Protein AF-A0A7V5L459-F1 (afdb_monomer)

Solvent-accessible surface area (backbone atoms only — not comparable to full-atom values): 5691 Å² total; per-residue (Å²): 143,60,69,70,63,55,52,53,52,52,52,52,51,52,50,51,52,52,51,51,53,52,50,52,52,52,50,54,51,52,52,47,50,53,41,72,71,48,69,69,48,89,86,61,84,72,89,72,81,44,76,46,58,81,87,63,48,70,72,55,49,39,49,54,36,39,76,70,50,73,40,68,40,54,66,56,52,51,50,50,28,57,76,68,69,38,70,89,66,72,75,59,45,77,83

Nearest PDB structures (foldseek):
  4iiw-assembly1_A-5  TM=9.129E-01  e=5.049E-01  Listeria monocytogenes EGD-e
  4iiw-assembly1_B  TM=8.248E-01  e=4.400E-01  Listeria monocytogenes EGD-e
  8yoa-assembly1_A  TM=7.183E-01  e=2.632E+00  Mycobacteroides abscessus

Sequence (95 aa):
MSNEKISKYKIFILGGIILSVLLVIAFLYSEYLTNLYVPTNITDNSPKLITINQGMSIAQLEKTLKENHLISSPFWLKIYLRWNHLDNKLQAGKY

pLDDT: mean 86.71, std 7.37, range [56.81, 97.25]

Secondary structure (DSSP, 8-state):
--HHHHHHHHHHHHHHHHHHHHHHHHHHHHHHHHHHHS-S-SS-------EE-TT--HHHHHHHHHHTTS-S-HHHHHHHHHHTT-TTTPPPEE-

Radius of gyration: 21.67 Å; Cα contacts (8 Å, |Δi|>4): 60; chains: 1; bounding box: 40×31×64 Å

Mean predicted aligned error: 8.0 Å

Structure (mmCIF, N/CA/C/O backbone):
data_AF-A0A7V5L459-F1
#
_entry.id   AF-A0A7V5L459-F1
#
loop_
_atom_site.group_PDB
_atom_site.id
_atom_site.type_symbol
_atom_site.label_atom_id
_atom_site.label_alt_id
_atom_site.label_comp_id
_atom_site.label_asym_id
_atom_site.label_entity_id
_atom_site.label_seq_id
_atom_site.pdbx_PDB_ins_code
_atom_site.Cartn_x
_atom_site.Cartn_y
_atom_site.Cartn_z
_atom_site.occupancy
_atom_site.B_iso_or_equiv
_atom_site.auth_seq_id
_atom_site.auth_comp_id
_atom_site.auth_asym_id
_atom_site.auth_atom_id
_atom_site.pdbx_PDB_model_num
ATOM 1 N N . MET A 1 1 ? 22.098 9.846 -47.649 1.00 56.81 1 MET A N 1
ATOM 2 C CA . MET A 1 1 ? 21.898 8.667 -46.774 1.00 56.81 1 MET A CA 1
ATOM 3 C C . MET A 1 1 ? 21.623 9.156 -45.344 1.00 56.81 1 MET A C 1
ATOM 5 O O . MET A 1 1 ? 22.524 9.121 -44.523 1.00 56.81 1 MET A O 1
ATOM 9 N N . SER A 1 2 ? 20.432 9.702 -45.044 1.00 62.62 2 SER A N 1
ATOM 10 C CA . SER A 1 2 ? 20.168 10.285 -43.704 1.00 62.62 2 SER A CA 1
ATOM 11 C C . SER A 1 2 ? 18.732 10.106 -43.181 1.00 62.62 2 SER A C 1
ATOM 13 O O . SER A 1 2 ? 18.574 9.645 -42.058 1.00 62.62 2 SER A O 1
ATOM 15 N N . ASN A 1 3 ? 17.681 10.360 -43.969 1.00 66.75 3 ASN A N 1
ATOM 16 C CA . ASN A 1 3 ? 16.306 10.395 -43.428 1.00 66.75 3 ASN A CA 1
ATOM 17 C C . ASN A 1 3 ? 15.702 9.028 -43.053 1.00 66.75 3 ASN A C 1
ATOM 19 O O . ASN A 1 3 ? 15.033 8.913 -42.027 1.00 66.75 3 ASN A O 1
ATOM 23 N N . GLU A 1 4 ? 15.967 7.970 -43.824 1.00 72.44 4 GLU A N 1
ATOM 24 C CA . GLU A 1 4 ? 15.371 6.652 -43.558 1.00 72.44 4 GLU A CA 1
ATOM 25 C C . GLU A 1 4 ? 15.915 6.022 -42.260 1.00 72.44 4 GLU A C 1
ATOM 27 O O . GLU A 1 4 ? 15.155 5.486 -41.453 1.00 72.44 4 GLU A O 1
ATOM 32 N N . LYS A 1 5 ? 17.223 6.167 -41.998 1.00 70.31 5 LYS A N 1
ATOM 33 C CA . LYS A 1 5 ? 17.863 5.683 -40.762 1.00 70.31 5 LYS A CA 1
ATOM 34 C C . LYS A 1 5 ? 17.356 6.427 -39.522 1.00 70.31 5 LYS A C 1
ATOM 36 O O . LYS A 1 5 ? 17.097 5.794 -38.501 1.00 70.31 5 LYS A O 1
ATOM 41 N N . ILE A 1 6 ? 17.152 7.744 -39.629 1.00 75.12 6 ILE A N 1
ATOM 42 C CA . ILE A 1 6 ? 16.598 8.571 -38.545 1.00 75.12 6 ILE A CA 1
ATOM 43 C C . ILE A 1 6 ? 15.159 8.140 -38.213 1.00 75.12 6 ILE A C 1
ATOM 45 O O . ILE A 1 6 ? 14.797 8.089 -37.039 1.00 75.12 6 ILE A O 1
ATOM 49 N N . SER A 1 7 ? 14.347 7.772 -39.214 1.00 79.00 7 SER A N 1
ATOM 50 C CA . SER A 1 7 ? 12.971 7.300 -38.986 1.00 79.00 7 SER A CA 1
ATOM 51 C C . SER A 1 7 ? 12.912 5.963 -38.232 1.00 79.00 7 SER A C 1
ATOM 53 O O . SER A 1 7 ? 12.168 5.840 -37.261 1.00 79.00 7 SER A O 1
ATOM 55 N N . LYS A 1 8 ? 13.762 4.994 -38.599 1.00 82.94 8 LYS A N 1
ATOM 56 C CA . LYS A 1 8 ? 13.830 3.681 -37.938 1.00 82.94 8 LYS A CA 1
ATOM 57 C C . LYS A 1 8 ? 14.296 3.815 -36.489 1.00 82.94 8 LYS A C 1
ATOM 59 O O . LYS A 1 8 ? 13.699 3.215 -35.604 1.00 82.94 8 LYS A O 1
ATOM 64 N N . TYR A 1 9 ? 15.296 4.657 -36.228 1.00 86.69 9 TYR A N 1
ATOM 65 C CA . TYR A 1 9 ? 15.788 4.900 -34.869 1.00 86.69 9 TYR A CA 1
ATOM 66 C C . TYR A 1 9 ? 14.716 5.517 -33.957 1.00 86.69 9 TYR A C 1
ATOM 68 O O . TYR A 1 9 ? 14.561 5.094 -32.814 1.00 86.69 9 TYR A O 1
ATOM 76 N N . LYS A 1 10 ? 13.910 6.454 -34.476 1.00 89.00 10 LYS A N 1
ATOM 77 C CA . LYS A 1 10 ? 12.767 7.015 -33.738 1.00 89.00 10 LYS A CA 1
ATOM 78 C C . LYS A 1 10 ? 11.713 5.959 -33.408 1.00 89.00 10 LYS A C 1
ATOM 80 O O . LYS A 1 10 ? 11.214 5.952 -32.290 1.00 89.00 10 LYS A O 1
ATOM 85 N N . ILE A 1 11 ? 11.407 5.057 -34.343 1.00 90.31 11 ILE A N 1
ATOM 86 C CA . ILE A 1 11 ? 10.467 3.948 -34.112 1.00 90.31 11 ILE A CA 1
ATOM 87 C C . ILE A 1 11 ? 11.007 2.992 -33.042 1.00 90.31 11 ILE A C 1
ATOM 89 O O . ILE A 1 11 ? 10.260 2.597 -32.153 1.00 90.31 11 ILE A O 1
ATOM 93 N N . PHE A 1 12 ? 12.304 2.672 -33.072 1.00 92.75 12 PHE A N 1
ATOM 94 C CA . PHE A 1 12 ? 12.941 1.851 -32.038 1.00 92.75 12 PHE A CA 1
ATOM 95 C C . PHE A 1 12 ? 12.900 2.511 -30.656 1.00 92.75 12 PHE A C 1
ATOM 97 O O . PHE A 1 12 ? 12.560 1.845 -29.681 1.00 92.75 12 PHE A O 1
ATOM 104 N N . ILE A 1 13 ? 13.186 3.814 -30.563 1.00 93.50 13 ILE A N 1
ATOM 105 C CA . ILE A 1 13 ? 13.068 4.557 -29.299 1.00 93.50 13 ILE A CA 1
ATOM 106 C C . ILE A 1 13 ? 11.622 4.544 -28.806 1.00 93.50 13 ILE A C 1
ATOM 108 O O . ILE A 1 13 ? 11.377 4.245 -27.641 1.00 93.50 13 ILE A O 1
ATOM 112 N N . LEU A 1 14 ? 10.662 4.844 -29.683 1.00 94.38 14 LEU A N 1
ATOM 113 C CA . LEU A 1 14 ? 9.250 4.890 -29.315 1.00 94.38 14 LEU A CA 1
ATOM 114 C C . LEU A 1 14 ? 8.757 3.516 -28.841 1.00 94.38 14 LEU A C 1
ATOM 116 O O . LEU A 1 14 ? 8.088 3.426 -27.816 1.00 94.38 14 LEU A O 1
ATOM 120 N N . GLY A 1 15 ? 9.154 2.445 -29.532 1.00 95.62 15 GLY A N 1
ATOM 121 C CA . GLY A 1 15 ? 8.876 1.070 -29.121 1.00 95.62 15 GLY A CA 1
ATOM 122 C C . GLY A 1 15 ? 9.490 0.732 -27.762 1.00 95.62 15 GLY A C 1
ATOM 123 O O . GLY A 1 15 ? 8.814 0.149 -26.919 1.00 95.62 15 GLY A O 1
ATOM 124 N N . GLY A 1 16 ? 10.730 1.160 -27.511 1.00 95.88 16 GLY A N 1
ATOM 125 C CA . GLY A 1 16 ? 11.391 0.993 -26.214 1.00 95.88 16 GLY A CA 1
ATOM 126 C C . GLY A 1 16 ? 10.679 1.728 -25.074 1.00 95.88 16 GLY A C 1
ATOM 127 O O . GLY A 1 16 ? 10.522 1.164 -23.994 1.00 95.88 16 GLY A O 1
ATOM 128 N N . ILE A 1 17 ? 10.195 2.950 -25.318 1.00 96.12 17 ILE A N 1
ATOM 129 C CA . ILE A 1 17 ? 9.419 3.730 -24.339 1.00 96.12 17 ILE A CA 1
ATOM 130 C C . ILE A 1 17 ? 8.072 3.060 -24.052 1.00 96.12 17 ILE A C 1
ATOM 132 O O . ILE A 1 17 ? 7.671 2.945 -22.899 1.00 96.12 17 ILE A O 1
ATOM 136 N N . ILE A 1 18 ? 7.365 2.592 -25.080 1.00 96.75 18 ILE A N 1
ATOM 137 C CA . ILE A 1 18 ? 6.086 1.899 -24.885 1.00 96.75 18 ILE A CA 1
ATOM 138 C C . ILE A 1 18 ? 6.304 0.614 -24.081 1.00 96.75 18 ILE A C 1
ATOM 140 O O . ILE A 1 18 ? 5.579 0.359 -23.122 1.00 96.75 18 ILE A O 1
ATOM 144 N N . LEU A 1 19 ? 7.330 -0.167 -24.428 1.00 96.69 19 LEU A N 1
ATOM 145 C CA . LEU A 1 19 ? 7.663 -1.390 -23.705 1.00 96.69 19 LEU A CA 1
ATOM 146 C C . LEU A 1 19 ? 8.017 -1.105 -22.241 1.00 96.69 19 LEU A C 1
ATOM 148 O O . LEU A 1 19 ? 7.545 -1.815 -21.357 1.00 96.69 19 LEU A O 1
ATOM 152 N N . SER A 1 20 ? 8.804 -0.062 -21.963 1.00 96.44 20 SER A N 1
ATOM 153 C CA . SER A 1 20 ? 9.165 0.286 -20.587 1.00 96.44 20 SER A CA 1
ATOM 154 C C . SER A 1 20 ? 7.948 0.711 -19.765 1.00 96.44 20 SER A C 1
ATOM 156 O O . SER A 1 20 ? 7.794 0.257 -18.634 1.00 96.44 20 SER A O 1
ATOM 158 N N . VAL A 1 21 ? 7.033 1.494 -20.344 1.00 97.25 21 VAL A N 1
ATOM 159 C CA . VAL A 1 21 ? 5.765 1.861 -19.698 1.00 97.25 21 VAL A CA 1
ATOM 160 C C . VAL A 1 21 ? 4.922 0.620 -19.401 1.00 97.25 21 VAL A C 1
ATOM 162 O O . VAL A 1 21 ? 4.420 0.480 -18.287 1.00 97.25 21 VAL A O 1
ATOM 165 N N . LEU A 1 22 ? 4.805 -0.313 -20.350 1.00 96.88 22 LEU A N 1
ATOM 166 C CA . LEU A 1 22 ? 4.069 -1.564 -20.142 1.00 96.88 22 LEU A CA 1
ATOM 167 C C . LEU A 1 22 ? 4.675 -2.413 -19.018 1.00 96.88 22 LEU A C 1
ATOM 169 O O . LEU A 1 22 ? 3.933 -2.952 -18.200 1.00 96.88 22 LEU A O 1
ATOM 173 N N . LEU A 1 23 ? 6.006 -2.494 -18.933 1.00 97.12 23 LEU A N 1
ATOM 174 C CA . LEU A 1 23 ? 6.689 -3.214 -17.856 1.00 97.12 23 LEU A CA 1
ATOM 175 C C . LEU A 1 23 ? 6.443 -2.570 -16.488 1.00 97.12 23 LEU A C 1
ATOM 177 O O . LEU A 1 23 ? 6.191 -3.282 -15.518 1.00 97.12 23 LEU A O 1
ATOM 181 N N . VAL A 1 24 ? 6.455 -1.237 -16.407 1.00 96.50 24 VAL A N 1
ATOM 182 C CA . VAL A 1 24 ? 6.126 -0.517 -15.167 1.00 96.50 24 VAL A CA 1
ATOM 183 C C . VAL A 1 24 ? 4.681 -0.786 -14.752 1.00 96.50 24 VAL A C 1
ATOM 185 O O . VAL A 1 24 ? 4.428 -1.078 -13.586 1.00 96.50 24 VAL A O 1
ATOM 188 N N . ILE A 1 25 ? 3.733 -0.746 -15.692 1.00 94.88 25 ILE A N 1
ATOM 189 C CA . ILE A 1 25 ? 2.323 -1.047 -15.409 1.00 94.88 25 ILE A CA 1
ATOM 190 C C . ILE A 1 25 ? 2.167 -2.489 -14.911 1.00 94.88 25 ILE A C 1
ATOM 192 O O . ILE A 1 25 ? 1.510 -2.711 -13.896 1.00 94.88 25 ILE A O 1
ATOM 196 N N . ALA A 1 26 ? 2.793 -3.459 -15.583 1.00 94.31 26 ALA A N 1
ATOM 197 C CA . ALA A 1 26 ? 2.743 -4.864 -15.185 1.00 94.31 26 ALA A CA 1
ATOM 198 C C . ALA A 1 26 ? 3.331 -5.084 -13.781 1.00 94.31 26 ALA A C 1
ATOM 200 O O . ALA A 1 26 ? 2.736 -5.789 -12.966 1.00 94.31 26 ALA A O 1
ATOM 201 N N . PHE A 1 27 ? 4.456 -4.434 -13.472 1.00 93.50 27 PHE A N 1
ATOM 202 C CA . PHE A 1 27 ? 5.075 -4.482 -12.149 1.00 93.50 27 PHE A CA 1
ATOM 203 C C . PHE A 1 27 ? 4.157 -3.900 -11.064 1.00 93.50 27 PHE A C 1
ATOM 205 O O . PHE A 1 27 ? 3.892 -4.561 -10.062 1.00 93.50 27 PHE A O 1
ATOM 212 N N . LEU A 1 28 ? 3.608 -2.700 -11.285 1.00 89.69 28 LEU A N 1
ATOM 213 C CA . LEU A 1 28 ? 2.685 -2.063 -10.340 1.00 89.69 28 LEU A CA 1
ATOM 214 C C . LEU A 1 28 ? 1.416 -2.896 -10.124 1.00 89.69 28 LEU A C 1
ATOM 216 O O . LEU A 1 28 ? 0.920 -2.982 -9.002 1.00 89.69 28 LEU A O 1
ATOM 220 N N . TYR A 1 29 ? 0.902 -3.529 -11.179 1.00 89.19 29 TYR A N 1
ATOM 221 C CA . TYR A 1 29 ? -0.263 -4.403 -11.089 1.00 89.19 29 TYR A CA 1
ATOM 222 C C . TYR A 1 29 ? 0.031 -5.682 -10.292 1.00 89.19 29 TYR A C 1
ATOM 224 O O . TYR A 1 29 ? -0.771 -6.081 -9.448 1.00 89.19 29 TYR A O 1
ATOM 232 N N . SER A 1 30 ? 1.203 -6.290 -10.500 1.00 88.94 30 SER A N 1
ATOM 233 C CA . SER A 1 30 ? 1.658 -7.448 -9.721 1.00 88.94 30 SER A CA 1
ATOM 234 C C . SER A 1 30 ? 1.801 -7.111 -8.234 1.00 88.94 30 SER A C 1
ATOM 236 O O . SER A 1 30 ? 1.327 -7.858 -7.375 1.00 88.94 30 SER A O 1
ATOM 238 N N . GLU A 1 31 ? 2.406 -5.965 -7.919 1.00 87.06 31 GLU A N 1
ATOM 239 C CA . GLU A 1 31 ? 2.535 -5.480 -6.543 1.00 87.06 31 GLU A CA 1
ATOM 240 C C . GLU A 1 31 ? 1.166 -5.229 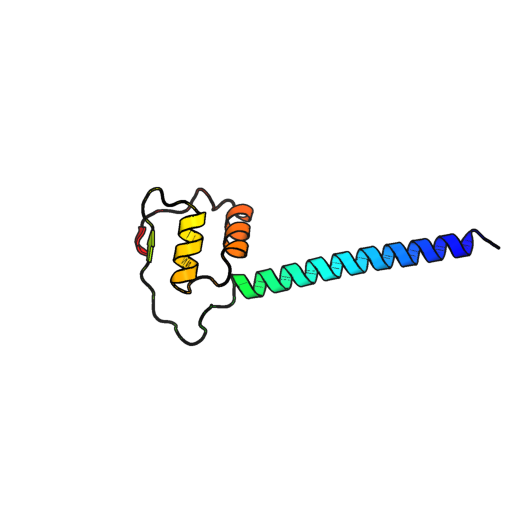-5.900 1.00 87.06 31 GLU A C 1
ATOM 242 O O . GLU A 1 31 ? 0.933 -5.648 -4.766 1.00 87.06 31 GLU A O 1
ATOM 247 N N . TYR A 1 32 ? 0.237 -4.602 -6.625 1.00 83.75 32 TYR A N 1
ATOM 248 C CA . TYR A 1 32 ? -1.124 -4.371 -6.146 1.00 83.75 32 TYR A CA 1
ATOM 249 C C . TYR A 1 32 ? -1.842 -5.680 -5.796 1.00 83.75 32 TYR A C 1
ATOM 251 O O . TYR A 1 32 ? -2.396 -5.803 -4.703 1.00 83.75 32 TYR A O 1
ATOM 259 N N . LEU A 1 33 ? -1.801 -6.674 -6.692 1.00 84.38 33 LEU A N 1
ATOM 260 C CA . LEU A 1 33 ? -2.455 -7.962 -6.463 1.00 84.38 33 LEU A CA 1
ATOM 261 C C . LEU A 1 33 ? -1.869 -8.694 -5.254 1.00 84.38 33 LEU A C 1
ATOM 263 O O . LEU A 1 33 ? -2.613 -9.174 -4.398 1.00 84.38 33 LEU A O 1
ATOM 267 N N . THR A 1 34 ? -0.541 -8.740 -5.170 1.00 82.88 34 THR A N 1
ATOM 268 C CA . THR A 1 34 ? 0.159 -9.477 -4.114 1.00 82.88 34 THR A CA 1
ATOM 269 C C . THR A 1 34 ? -0.099 -8.853 -2.749 1.00 82.88 34 THR A C 1
ATOM 271 O O . THR A 1 34 ? -0.380 -9.553 -1.786 1.00 82.88 34 THR A O 1
ATOM 274 N N . ASN A 1 35 ? -0.062 -7.527 -2.650 1.00 81.94 35 ASN A N 1
ATOM 275 C CA . ASN A 1 35 ? -0.221 -6.871 -1.361 1.00 81.94 35 ASN A CA 1
ATOM 276 C C . ASN A 1 35 ? -1.690 -6.774 -0.909 1.00 81.94 35 ASN A C 1
ATOM 278 O O . ASN A 1 35 ? -1.952 -6.796 0.293 1.00 81.94 35 ASN A O 1
ATOM 282 N N . LEU A 1 36 ? -2.654 -6.644 -1.825 1.00 78.69 36 LEU A N 1
ATOM 283 C CA . LEU A 1 36 ? -4.053 -6.447 -1.433 1.00 78.69 36 LEU A CA 1
ATOM 284 C C . LEU A 1 36 ? -4.811 -7.762 -1.204 1.00 78.69 36 LEU A C 1
ATOM 286 O O . LEU A 1 36 ? -5.641 -7.824 -0.301 1.00 78.69 36 LEU A O 1
ATOM 290 N N . TYR A 1 37 ? -4.547 -8.797 -2.008 1.00 77.88 37 TYR A N 1
ATOM 291 C CA . TYR A 1 37 ? -5.352 -10.026 -1.999 1.00 77.88 37 TYR A CA 1
ATOM 292 C C . TYR A 1 37 ? -4.680 -11.211 -1.314 1.00 77.88 37 TYR A C 1
ATOM 294 O O . TYR A 1 37 ? -5.375 -12.150 -0.926 1.00 77.88 37 TYR A O 1
ATOM 302 N N . VAL A 1 38 ? -3.353 -11.203 -1.163 1.00 78.75 38 VAL A N 1
ATOM 303 C CA . VAL A 1 38 ? -2.665 -12.296 -0.473 1.00 78.75 38 VAL A CA 1
ATOM 304 C C . VAL A 1 38 ? -2.712 -12.031 1.032 1.00 78.75 38 VAL A C 1
ATOM 306 O O . VAL A 1 38 ? -2.270 -10.967 1.479 1.00 78.75 38 VAL A O 1
ATOM 309 N N . PRO A 1 39 ? -3.239 -12.974 1.832 1.00 75.12 39 PRO A N 1
ATOM 310 C CA . PRO A 1 39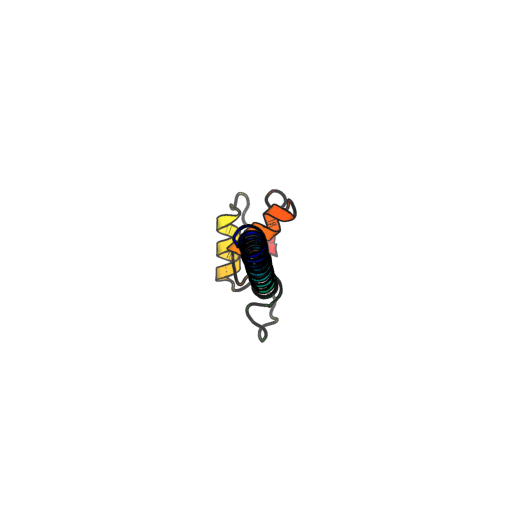 ? -3.259 -12.819 3.274 1.00 75.12 39 PRO A CA 1
ATOM 311 C C . PRO A 1 39 ? -1.831 -12.746 3.817 1.00 75.12 39 PRO A C 1
ATOM 313 O O . PRO A 1 39 ? -0.933 -13.483 3.412 1.00 75.12 39 PRO A O 1
ATOM 316 N N . THR A 1 40 ? -1.643 -11.864 4.789 1.00 79.38 40 THR A N 1
ATOM 317 C CA . THR A 1 40 ? -0.407 -11.683 5.566 1.00 79.38 40 THR A CA 1
ATOM 318 C C . THR A 1 40 ? 0.026 -12.943 6.309 1.00 79.38 40 THR A C 1
ATOM 320 O O . THR A 1 40 ? 1.215 -13.121 6.560 1.00 79.38 40 THR A O 1
ATOM 323 N N . ASN A 1 41 ? -0.925 -13.805 6.673 1.00 77.00 41 ASN A N 1
ATOM 324 C CA . ASN A 1 41 ? -0.663 -15.097 7.283 1.00 77.00 41 ASN A CA 1
ATOM 325 C C . ASN A 1 41 ? -1.579 -16.165 6.670 1.00 77.00 41 ASN A C 1
ATOM 327 O O . ASN A 1 41 ? -2.760 -16.240 6.977 1.00 77.00 41 ASN A O 1
ATOM 331 N N . ILE A 1 42 ? -1.009 -17.004 5.808 1.00 74.25 42 ILE A N 1
ATOM 332 C CA . ILE A 1 42 ? -1.695 -18.125 5.144 1.00 74.25 42 ILE A CA 1
ATOM 333 C C . ILE A 1 42 ? -2.015 -19.299 6.084 1.00 74.25 42 ILE A C 1
ATOM 335 O O . ILE A 1 42 ? -2.786 -20.180 5.715 1.00 74.25 42 ILE A O 1
ATOM 339 N N . THR A 1 43 ? -1.419 -19.333 7.279 1.00 78.12 43 THR A N 1
ATOM 340 C CA . THR A 1 43 ? -1.592 -20.429 8.252 1.00 78.12 43 THR A CA 1
ATOM 341 C C . THR A 1 43 ? -2.550 -20.097 9.393 1.00 78.12 43 THR A C 1
ATOM 343 O O . THR A 1 43 ? -3.056 -21.006 10.045 1.00 78.12 43 THR A O 1
ATOM 346 N N . ASP A 1 44 ? -2.815 -18.811 9.626 1.00 78.81 44 ASP A N 1
ATOM 347 C CA . ASP A 1 44 ? -3.670 -18.330 10.708 1.00 78.81 44 ASP A CA 1
ATOM 348 C C . ASP A 1 44 ? -4.987 -17.788 10.145 1.00 78.81 44 ASP A C 1
ATOM 350 O O . ASP A 1 44 ? -5.059 -16.657 9.668 1.00 78.81 44 ASP A O 1
ATOM 354 N N . ASN A 1 45 ? -6.029 -18.615 10.231 1.00 78.12 45 ASN A N 1
ATOM 355 C CA . ASN A 1 45 ? -7.404 -18.252 9.879 1.00 78.12 45 ASN A CA 1
ATOM 356 C C . ASN A 1 45 ? -8.243 -17.877 11.111 1.00 78.12 45 ASN A C 1
ATOM 358 O O . ASN A 1 45 ? -9.475 -17.875 11.039 1.00 78.12 45 ASN A O 1
ATOM 362 N N . SER A 1 46 ? -7.616 -17.614 12.263 1.00 83.06 46 SER A N 1
ATOM 363 C CA . SER A 1 46 ? -8.365 -17.219 13.451 1.00 83.06 46 SER A CA 1
ATOM 364 C C . SER A 1 46 ? -8.955 -15.809 13.281 1.00 83.06 46 SER A C 1
ATOM 366 O O . SER A 1 46 ? -8.286 -14.904 12.770 1.00 83.06 46 SER A O 1
ATOM 368 N N . PRO A 1 47 ? -10.222 -15.588 13.677 1.00 82.19 47 PRO A N 1
ATOM 369 C CA . PRO A 1 47 ? -10.818 -14.263 13.620 1.00 82.19 47 PRO A CA 1
ATOM 370 C C . PRO A 1 47 ? -10.104 -13.326 14.599 1.00 82.19 47 PRO A C 1
ATOM 372 O O . PRO A 1 47 ? -9.970 -13.628 15.787 1.00 82.19 47 PRO A O 1
ATOM 375 N N . LYS A 1 48 ? -9.672 -12.164 14.103 1.00 84.38 48 LYS A N 1
ATOM 376 C CA . LYS A 1 48 ? -9.055 -11.109 14.912 1.00 84.38 48 LYS A CA 1
ATOM 377 C C . LYS A 1 48 ? -10.052 -9.985 15.135 1.00 84.38 48 LYS A C 1
ATOM 379 O O . LYS A 1 48 ? -10.409 -9.286 14.194 1.00 84.38 48 LYS A O 1
ATOM 384 N N . LEU A 1 49 ? -10.445 -9.806 16.392 1.00 86.56 49 LEU A N 1
ATOM 385 C CA . LEU A 1 49 ? -11.286 -8.691 16.810 1.00 86.56 49 LEU A CA 1
ATOM 386 C C . LEU A 1 49 ? -10.498 -7.382 16.747 1.00 86.56 49 LEU A C 1
ATOM 388 O O . LEU A 1 49 ? -9.470 -7.240 17.413 1.00 86.56 49 LEU A O 1
ATOM 392 N N . ILE A 1 50 ? -11.017 -6.407 16.006 1.00 89.62 50 ILE A N 1
ATOM 393 C CA . ILE A 1 50 ? -10.474 -5.048 15.963 1.00 89.62 50 ILE A CA 1
ATOM 394 C C . ILE A 1 50 ? -11.531 -4.034 16.378 1.00 89.62 50 ILE A C 1
ATOM 396 O O . ILE A 1 50 ? -12.713 -4.160 16.076 1.00 89.62 50 ILE A O 1
ATOM 400 N N . THR A 1 51 ? -11.100 -2.992 17.086 1.00 89.88 51 THR A N 1
ATOM 401 C CA . THR A 1 51 ? -11.972 -1.869 17.445 1.00 89.88 51 THR A CA 1
ATOM 402 C C . THR A 1 51 ? -11.492 -0.616 16.730 1.00 89.88 51 THR A C 1
ATOM 404 O O . THR A 1 51 ? -10.382 -0.143 16.968 1.00 89.88 51 THR A O 1
ATOM 407 N N . ILE A 1 52 ? -12.341 -0.075 15.860 1.00 89.75 52 ILE A N 1
ATOM 408 C CA . ILE A 1 52 ? -12.121 1.199 15.179 1.00 89.75 52 ILE A CA 1
ATOM 409 C C . ILE A 1 52 ? -12.867 2.275 15.962 1.00 89.75 52 ILE A C 1
ATOM 411 O O . ILE A 1 52 ? -14.097 2.282 16.012 1.00 89.75 52 ILE A O 1
ATOM 415 N N . ASN A 1 53 ? -12.116 3.184 16.581 1.00 88.69 53 ASN A N 1
ATOM 416 C CA . ASN A 1 53 ? -12.683 4.272 17.373 1.00 88.69 53 ASN A CA 1
ATOM 417 C C . ASN A 1 53 ? -13.284 5.369 16.482 1.00 88.69 53 ASN A C 1
ATOM 419 O O . ASN A 1 53 ? -12.804 5.630 15.377 1.00 88.69 53 ASN A O 1
ATOM 423 N N . GLN A 1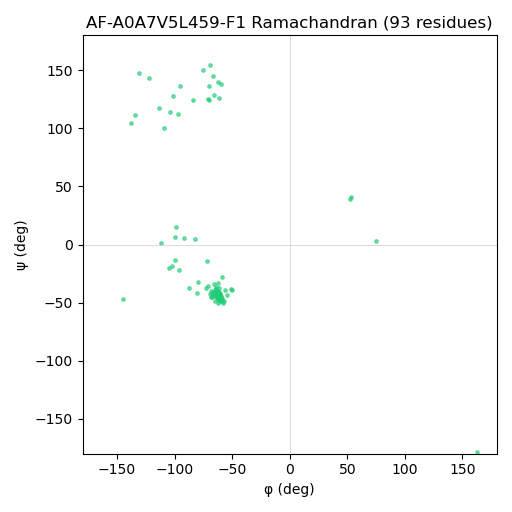 54 ? -14.311 6.055 16.989 1.00 87.94 54 GLN A N 1
ATOM 424 C CA . GLN A 1 54 ? -14.862 7.235 16.322 1.00 87.94 54 GLN A CA 1
ATOM 425 C C . GLN A 1 54 ? -13.793 8.325 16.172 1.00 87.94 54 GLN A C 1
ATOM 427 O O . GLN A 1 54 ? -13.002 8.562 17.082 1.00 87.94 54 GLN A O 1
ATOM 432 N N . GLY A 1 55 ? -13.764 8.975 15.006 1.00 87.38 55 GLY A N 1
ATOM 433 C CA . GLY A 1 55 ? -12.779 10.015 14.690 1.00 87.38 55 GLY A CA 1
ATOM 434 C C . GLY A 1 55 ? -11.372 9.497 14.370 1.00 87.38 55 GLY A C 1
ATOM 435 O O . GLY A 1 55 ? -10.477 10.309 14.138 1.00 87.38 55 GLY A O 1
ATOM 436 N N . MET A 1 56 ? -11.155 8.175 14.330 1.00 88.69 56 MET A N 1
ATOM 437 C CA . MET A 1 56 ? -9.884 7.602 13.886 1.00 88.69 56 MET A CA 1
ATOM 438 C C . MET A 1 56 ? -9.611 7.998 12.430 1.00 88.69 56 MET A C 1
ATOM 440 O O . MET A 1 56 ? -10.430 7.777 11.540 1.00 88.69 56 MET A O 1
ATOM 444 N N . SER A 1 57 ? -8.442 8.585 12.183 1.00 88.94 57 SER A N 1
ATOM 445 C CA . SER A 1 57 ? -8.013 8.921 10.825 1.00 88.94 57 SER A CA 1
ATOM 446 C C . SER A 1 57 ? -7.695 7.663 10.014 1.00 88.94 57 SER A C 1
ATOM 448 O O . SER A 1 57 ? -7.266 6.646 10.560 1.00 88.94 57 SER A O 1
ATOM 450 N N . ILE A 1 58 ? -7.804 7.752 8.687 1.00 87.19 58 ILE A N 1
ATOM 451 C CA . ILE A 1 58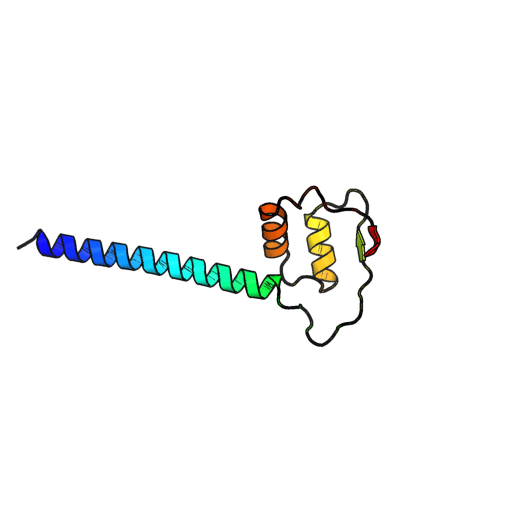 ? -7.450 6.650 7.777 1.00 87.19 58 ILE A CA 1
ATOM 452 C C . ILE A 1 58 ? -6.001 6.188 8.001 1.00 87.19 58 ILE A C 1
ATOM 454 O O . ILE A 1 58 ? -5.730 4.994 8.024 1.00 87.19 58 ILE A O 1
ATOM 458 N N . ALA A 1 59 ? -5.072 7.116 8.251 1.00 88.19 59 ALA A N 1
ATOM 459 C CA . ALA A 1 59 ? -3.676 6.777 8.524 1.00 88.19 59 ALA A CA 1
ATOM 460 C C . ALA A 1 59 ? -3.503 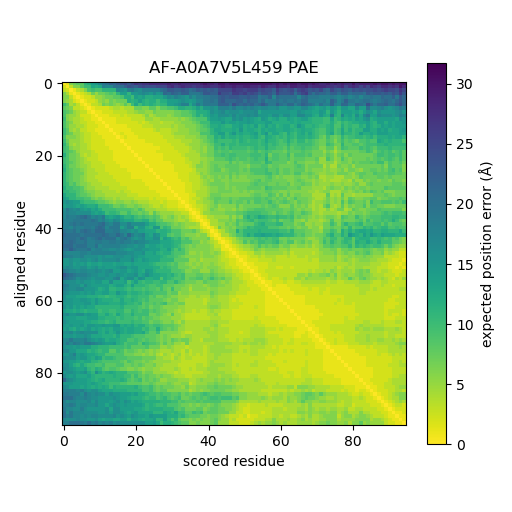5.969 9.826 1.00 88.19 59 ALA A C 1
ATOM 462 O O . ALA A 1 59 ? -2.667 5.068 9.893 1.00 88.19 59 ALA A O 1
ATOM 463 N N . GLN A 1 60 ? -4.292 6.274 10.863 1.00 90.19 60 GLN A N 1
ATOM 464 C CA . GLN A 1 60 ? -4.303 5.493 12.102 1.00 90.19 60 GLN A CA 1
ATOM 465 C C . GLN A 1 60 ? -4.916 4.112 11.873 1.00 90.19 60 GLN A C 1
ATOM 467 O O . GLN A 1 60 ? -4.336 3.127 12.316 1.00 90.19 60 GLN A O 1
ATOM 472 N N . LEU A 1 61 ? -6.020 4.032 11.126 1.00 90.25 61 LEU A N 1
ATOM 473 C CA . LEU A 1 61 ? -6.647 2.765 10.762 1.00 90.25 61 LEU A CA 1
ATOM 474 C C . LEU A 1 61 ? -5.679 1.853 10.000 1.00 90.25 61 LEU A C 1
ATOM 476 O O . LEU A 1 61 ? -5.493 0.700 10.376 1.00 90.25 61 LEU A O 1
ATOM 480 N N . GLU A 1 62 ? -5.034 2.373 8.956 1.00 90.62 62 GLU A N 1
ATOM 481 C CA . GLU A 1 62 ? -4.035 1.649 8.165 1.00 90.62 62 GLU A CA 1
ATOM 482 C C . GLU A 1 62 ? -2.914 1.088 9.054 1.00 90.62 62 GLU A C 1
ATOM 484 O O . GLU A 1 62 ? -2.508 -0.067 8.906 1.00 90.62 62 GLU A O 1
ATOM 489 N N . LYS A 1 63 ? -2.431 1.889 10.011 1.00 90.38 63 LYS A N 1
ATOM 490 C CA . LYS A 1 63 ? -1.409 1.462 10.968 1.00 90.38 63 LYS A CA 1
ATOM 491 C C . LYS A 1 63 ? -1.926 0.351 11.885 1.00 90.38 63 LYS A C 1
ATOM 493 O O . LYS A 1 63 ? -1.264 -0.676 11.997 1.00 90.38 63 LYS A O 1
ATOM 498 N N . THR A 1 64 ? -3.113 0.514 12.469 1.00 89.56 64 THR A N 1
ATOM 499 C CA . THR A 1 64 ? -3.736 -0.494 13.339 1.00 89.56 64 THR A CA 1
ATOM 500 C C . THR A 1 64 ? -3.956 -1.815 12.604 1.00 89.56 64 THR A C 1
ATOM 502 O O . THR A 1 64 ? -3.631 -2.876 13.133 1.00 89.56 64 THR A O 1
ATOM 505 N N . LEU A 1 65 ? -4.447 -1.779 11.365 1.00 89.75 65 LEU A N 1
ATOM 506 C CA . LEU A 1 65 ? -4.637 -2.980 10.552 1.00 89.75 65 LEU A CA 1
ATOM 507 C C . LEU A 1 65 ? -3.305 -3.670 10.230 1.00 89.75 65 LEU A C 1
ATOM 509 O O . LEU A 1 65 ? -3.230 -4.898 10.253 1.00 89.75 65 LEU A O 1
ATOM 513 N N . LYS A 1 66 ? -2.238 -2.904 9.972 1.00 89.31 66 LYS A N 1
ATOM 514 C CA . LYS A 1 66 ? -0.902 -3.465 9.730 1.00 89.31 66 LYS A CA 1
ATOM 515 C C . LYS A 1 66 ? -0.323 -4.118 10.987 1.00 89.31 66 LYS A C 1
ATOM 517 O O . LYS A 1 66 ? 0.203 -5.222 10.903 1.00 89.31 66 LYS A O 1
ATOM 522 N N . GLU A 1 67 ? -0.428 -3.456 12.138 1.00 89.12 67 GLU A N 1
ATOM 523 C CA . GLU A 1 67 ? 0.066 -3.960 13.430 1.00 89.12 67 GLU A CA 1
ATOM 524 C C . GLU A 1 67 ? -0.637 -5.254 13.853 1.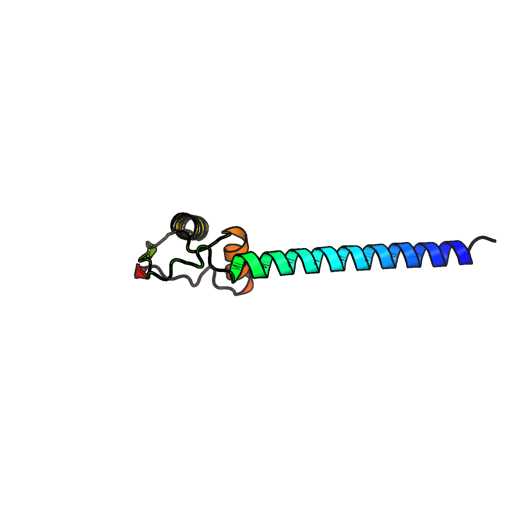00 89.12 67 GLU A C 1
ATOM 526 O O . GLU A 1 67 ? -0.011 -6.141 14.421 1.00 89.12 67 GLU A O 1
ATOM 531 N N . ASN A 1 68 ? -1.915 -5.408 13.503 1.00 86.88 68 ASN A N 1
ATOM 532 C CA . ASN A 1 68 ? -2.664 -6.646 13.731 1.00 86.88 68 ASN A CA 1
ATOM 533 C C . ASN A 1 68 ? -2.425 -7.714 12.649 1.00 86.88 68 ASN A C 1
ATOM 535 O O . ASN A 1 68 ? -3.045 -8.781 12.681 1.00 86.88 68 ASN A O 1
ATOM 539 N N . HIS A 1 69 ? -1.520 -7.456 11.699 1.00 87.00 69 HIS A N 1
ATOM 540 C CA . HIS A 1 69 ? -1.255 -8.305 10.541 1.00 87.00 69 HIS A CA 1
ATOM 541 C C . HIS A 1 69 ? -2.530 -8.624 9.747 1.00 87.00 69 HIS A C 1
ATOM 543 O O . HIS A 1 69 ? -2.711 -9.762 9.335 1.00 87.00 69 HIS A O 1
ATOM 549 N N . LEU A 1 70 ? -3.428 -7.654 9.562 1.00 86.19 70 LEU A N 1
ATOM 550 C CA . LEU A 1 70 ? -4.639 -7.793 8.736 1.00 86.19 70 LEU A CA 1
ATOM 551 C C . LEU A 1 70 ? -4.446 -7.268 7.314 1.00 86.19 70 LEU A C 1
ATOM 553 O O . LEU A 1 70 ? -5.160 -7.666 6.402 1.00 86.19 70 LEU A O 1
ATOM 557 N N . ILE A 1 71 ? -3.467 -6.385 7.124 1.00 88.25 71 ILE A N 1
ATOM 558 C CA . ILE A 1 71 ? -3.037 -5.903 5.813 1.00 88.25 71 ILE A CA 1
ATOM 559 C C . ILE A 1 71 ? -1.519 -6.013 5.710 1.00 88.25 71 ILE A C 1
ATOM 561 O O . ILE A 1 71 ? -0.803 -5.828 6.698 1.00 88.25 71 ILE A O 1
ATOM 565 N N . SER A 1 72 ? -1.017 -6.272 4.508 1.00 85.88 72 SER A N 1
ATOM 566 C CA . SER A 1 72 ? 0.425 -6.304 4.240 1.00 85.88 72 SER A CA 1
ATOM 567 C C . SER A 1 72 ? 0.986 -4.887 4.053 1.00 85.88 72 SER A C 1
ATOM 569 O O . SER A 1 72 ? 2.030 -4.529 4.605 1.00 85.88 72 SER A O 1
ATOM 571 N N . SER A 1 73 ? 0.244 -4.044 3.327 1.00 86.94 73 SER A N 1
ATOM 572 C CA . SER A 1 73 ? 0.689 -2.725 2.896 1.00 86.94 73 SER A CA 1
ATOM 573 C C . SER A 1 73 ? -0.381 -1.647 3.115 1.00 86.94 73 SER A C 1
ATOM 575 O O . SER A 1 73 ? -1.378 -1.602 2.388 1.00 86.94 73 SER A O 1
ATOM 577 N N . PRO A 1 74 ? -0.149 -0.712 4.060 1.00 89.50 74 PRO A N 1
ATOM 578 C CA . PRO A 1 74 ? -0.938 0.513 4.219 1.00 89.50 74 PRO A CA 1
ATOM 579 C C . PRO A 1 74 ? -1.123 1.296 2.921 1.00 89.50 74 PRO A C 1
ATOM 581 O O . PRO A 1 74 ? -2.195 1.821 2.648 1.00 89.50 74 PRO A O 1
ATOM 584 N N . PHE A 1 75 ? -0.073 1.347 2.098 1.00 90.06 75 PHE A N 1
ATOM 585 C CA . PHE A 1 75 ? -0.066 2.114 0.859 1.00 90.06 75 PHE A CA 1
ATOM 586 C C . PHE A 1 75 ? -1.107 1.596 -0.138 1.00 90.06 75 PHE A C 1
ATOM 588 O O . PHE A 1 75 ? -1.879 2.381 -0.690 1.00 90.06 75 PHE A O 1
ATOM 595 N N . TRP A 1 76 ? -1.168 0.278 -0.330 1.00 87.44 76 TRP A N 1
ATOM 596 C CA . TRP A 1 76 ? -2.122 -0.331 -1.254 1.00 87.44 76 TRP A CA 1
ATOM 597 C C . TRP A 1 76 ? -3.555 -0.267 -0.734 1.00 87.44 76 TRP A C 1
ATOM 599 O O . TRP A 1 76 ? -4.462 0.015 -1.517 1.00 87.44 76 TRP A O 1
ATOM 609 N N . LEU A 1 77 ? -3.755 -0.404 0.583 1.00 89.31 77 LEU A N 1
ATOM 610 C CA . LEU A 1 77 ? -5.061 -0.157 1.193 1.00 89.31 77 LEU A CA 1
ATOM 611 C C . LEU A 1 77 ? -5.522 1.286 0.942 1.00 89.31 77 LEU A C 1
ATOM 613 O O . LEU A 1 77 ? -6.653 1.509 0.518 1.00 89.31 77 LEU A O 1
ATOM 617 N N . LYS A 1 78 ? -4.638 2.268 1.139 1.00 90.06 78 LYS A N 1
ATOM 618 C CA . LYS A 1 78 ? -4.938 3.683 0.899 1.00 90.06 78 LYS A CA 1
ATOM 619 C C . LYS A 1 78 ? -5.356 3.954 -0.540 1.00 90.06 78 LYS A C 1
ATOM 621 O O . LYS A 1 78 ? -6.325 4.675 -0.779 1.00 90.06 78 LYS A O 1
ATOM 626 N N . ILE A 1 79 ? -4.614 3.397 -1.499 1.00 89.38 79 ILE A N 1
ATOM 627 C CA . ILE A 1 79 ? -4.936 3.507 -2.926 1.00 89.38 79 ILE A CA 1
ATOM 628 C C . ILE A 1 79 ? -6.302 2.889 -3.196 1.00 89.38 79 ILE A C 1
ATOM 630 O O . ILE A 1 79 ? -7.142 3.542 -3.810 1.00 89.38 79 ILE A O 1
ATOM 634 N N . TYR A 1 80 ? -6.542 1.676 -2.699 1.00 90.31 80 TYR A N 1
ATOM 635 C CA . TYR A 1 80 ? -7.811 0.980 -2.869 1.00 90.31 80 TYR A CA 1
ATOM 636 C C . TYR A 1 80 ? -8.989 1.795 -2.320 1.00 90.31 80 TYR A C 1
ATOM 638 O O . TYR A 1 80 ? -9.973 2.007 -3.028 1.00 90.31 80 TYR A O 1
ATOM 646 N N . LEU A 1 81 ? -8.876 2.312 -1.093 1.00 91.06 81 LEU A N 1
ATOM 647 C CA . LEU A 1 81 ? -9.922 3.120 -0.463 1.00 91.06 81 LEU A CA 1
ATOM 648 C C . LEU A 1 81 ? -10.210 4.401 -1.252 1.00 91.06 81 LEU A C 1
ATOM 650 O O . LEU A 1 81 ? -11.373 4.757 -1.435 1.00 91.06 81 LEU A O 1
ATOM 654 N N . ARG A 1 82 ? -9.168 5.075 -1.750 1.00 90.94 82 ARG A N 1
ATOM 655 C CA . ARG A 1 82 ? -9.312 6.293 -2.560 1.00 90.94 82 ARG A CA 1
ATOM 656 C C . ARG A 1 82 ? -9.927 6.015 -3.925 1.00 90.94 82 ARG A C 1
ATOM 658 O O . ARG A 1 82 ? -10.823 6.743 -4.336 1.00 90.94 82 ARG A O 1
ATOM 665 N N . TRP A 1 83 ? -9.468 4.971 -4.612 1.00 91.56 83 TRP A N 1
ATOM 666 C CA . TRP A 1 83 ? -9.965 4.612 -5.941 1.00 91.56 83 TRP A CA 1
ATOM 667 C C . TRP A 1 83 ? -11.436 4.177 -5.890 1.00 91.56 83 TRP A C 1
ATOM 669 O O . TRP A 1 83 ? -12.209 4.505 -6.783 1.00 91.56 83 TRP A O 1
ATOM 679 N N . ASN A 1 84 ? -11.855 3.520 -4.807 1.00 91.44 84 ASN A N 1
ATOM 680 C CA . ASN A 1 84 ? -13.241 3.086 -4.621 1.00 91.44 84 ASN A CA 1
ATOM 681 C C . ASN A 1 84 ? -14.127 4.110 -3.882 1.00 91.44 84 ASN A C 1
ATOM 683 O O . ASN A 1 84 ? -15.277 3.803 -3.570 1.00 91.44 84 ASN A O 1
ATOM 687 N N . HIS A 1 85 ? -13.625 5.315 -3.584 1.00 90.25 85 HIS A N 1
ATOM 688 C CA . HIS A 1 85 ? -14.355 6.347 -2.828 1.00 90.25 85 HIS A CA 1
ATOM 689 C C . HIS A 1 85 ? -14.922 5.837 -1.485 1.00 90.25 85 HIS A C 1
ATOM 691 O O . HIS A 1 85 ? -16.062 6.138 -1.103 1.00 90.25 85 HIS A O 1
ATOM 697 N N . LEU A 1 86 ? -14.136 5.005 -0.798 1.00 88.75 86 LEU A N 1
ATOM 698 C CA . LEU A 1 86 ? -14.457 4.402 0.499 1.00 88.75 86 LEU A CA 1
ATOM 699 C C . LEU A 1 86 ? -13.793 5.130 1.669 1.00 88.75 86 LEU A C 1
ATOM 701 O O . LEU A 1 86 ? -14.182 4.918 2.810 1.00 88.75 86 LEU A O 1
ATOM 705 N N . ASP A 1 87 ? -12.825 5.999 1.394 1.00 83.06 87 ASP A N 1
ATOM 706 C CA . ASP A 1 87 ? -12.053 6.770 2.370 1.00 83.06 87 ASP A CA 1
ATOM 707 C C . ASP A 1 87 ? -12.924 7.521 3.396 1.00 83.06 87 ASP A C 1
ATOM 709 O O . ASP A 1 87 ? -12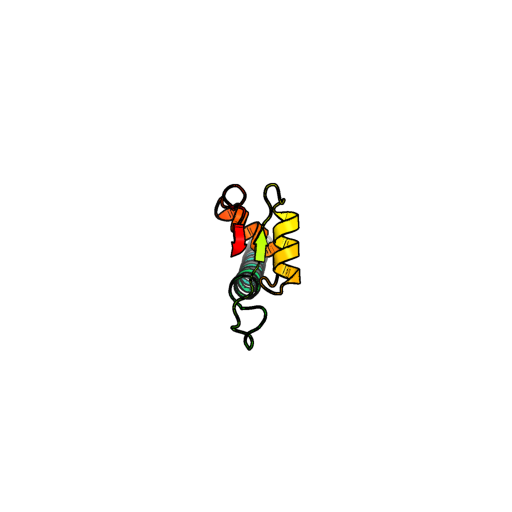.609 7.521 4.583 1.00 83.06 87 ASP A O 1
ATOM 713 N N . ASN A 1 88 ? -14.066 8.066 2.970 1.00 82.94 88 ASN A N 1
ATOM 714 C CA . ASN A 1 88 ? -15.002 8.786 3.846 1.00 82.94 88 ASN A CA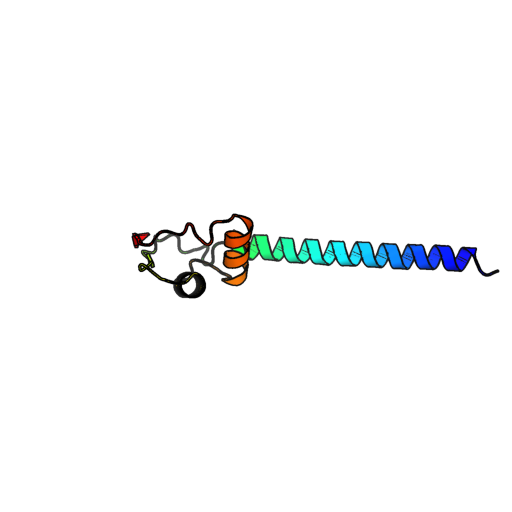 1
ATOM 715 C C . ASN A 1 88 ? -16.207 7.949 4.312 1.00 82.94 88 ASN A C 1
ATOM 717 O O . ASN A 1 88 ? -17.138 8.486 4.910 1.00 82.94 88 ASN A O 1
ATOM 721 N N . LYS A 1 89 ? -16.232 6.647 4.007 1.00 85.62 89 LYS A N 1
ATOM 722 C CA . LYS A 1 89 ? -17.368 5.747 4.291 1.00 85.62 89 LYS A CA 1
ATOM 723 C C . LYS A 1 89 ? -17.060 4.696 5.354 1.00 85.62 89 LYS A C 1
ATOM 725 O O . LYS A 1 89 ? -17.910 3.860 5.653 1.00 85.62 89 LYS A O 1
ATOM 730 N N . LEU A 1 90 ? -15.854 4.720 5.912 1.00 86.69 90 LEU A N 1
ATOM 731 C CA . LEU A 1 90 ? -15.430 3.775 6.936 1.00 86.69 90 LEU A CA 1
ATOM 732 C C . LEU A 1 90 ? -16.152 4.069 8.253 1.00 86.69 90 LEU A C 1
ATOM 734 O O . LEU A 1 90 ? -16.116 5.188 8.761 1.00 86.69 90 LEU A O 1
ATOM 738 N N . GLN A 1 91 ? -16.817 3.053 8.798 1.00 88.88 91 GLN A N 1
ATOM 739 C CA . GLN A 1 91 ? -17.585 3.169 10.033 1.00 88.88 91 GLN A CA 1
ATOM 740 C C . GLN A 1 91 ? -16.748 2.736 11.236 1.00 88.88 91 GLN A C 1
ATOM 742 O O . GLN A 1 91 ? -16.083 1.697 11.214 1.0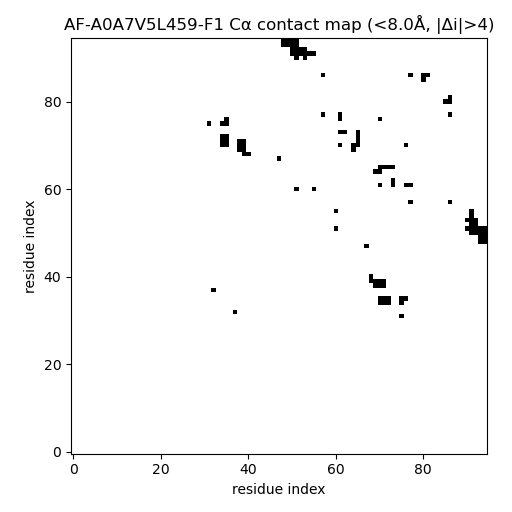0 88.88 91 GLN A O 1
ATOM 747 N N . ALA A 1 92 ? -16.826 3.516 12.311 1.00 89.62 92 ALA A N 1
ATOM 748 C CA . ALA A 1 92 ? -16.321 3.110 13.616 1.00 89.62 92 ALA A CA 1
ATOM 749 C C . ALA A 1 92 ? -17.155 1.945 14.166 1.00 89.62 92 ALA A C 1
ATOM 751 O O . ALA A 1 92 ? -18.368 1.890 13.963 1.00 89.62 92 ALA A O 1
ATOM 752 N N . GLY A 1 93 ? -16.513 1.023 14.875 1.00 89.50 93 GLY A N 1
ATOM 753 C CA . GLY A 1 93 ? -17.173 -0.181 15.362 1.00 89.50 93 GLY A CA 1
ATOM 754 C C . GLY A 1 93 ? -16.200 -1.279 15.762 1.00 89.50 93 GLY A C 1
ATOM 755 O O . GLY A 1 93 ? -14.981 -1.106 15.706 1.00 89.50 93 GLY A O 1
ATOM 756 N N . LYS A 1 94 ? -16.766 -2.410 16.182 1.00 88.56 94 LYS A N 1
ATOM 757 C CA . LYS A 1 94 ? -16.034 -3.653 16.428 1.00 88.56 94 LYS A CA 1
ATOM 758 C C . LYS A 1 94 ? -16.255 -4.580 15.239 1.00 88.56 94 LYS A C 1
ATOM 760 O O . LYS A 1 94 ? -17.409 -4.796 14.871 1.00 88.56 94 LYS A O 1
ATOM 765 N N . TYR A 1 95 ? -15.165 -5.086 14.680 1.00 85.69 95 TYR A N 1
ATOM 766 C CA . TYR A 1 95 ? -15.142 -6.005 13.545 1.00 85.69 95 TYR A CA 1
ATOM 767 C C . TYR A 1 95 ? -14.380 -7.271 13.918 1.00 85.69 95 TYR A C 1
ATOM 769 O O . TYR A 1 95 ? -13.486 -7.169 14.794 1.00 85.69 95 TYR A O 1
#

Foldseek 3Di:
DPDVVVVVVVVVVVVVVVVVVVVVVVVVVVVLCCFAPPQLDPPDPDDDKDFFDPPDALVNVLVRCVVVSNGRDSVSVVVVCVVVVNRVVDDTDID